Protein AF-A0A419IYJ6-F1 (afdb_monomer_lite)

Secondary structure (DSSP, 8-state):
-HHHHHHHHHH-TTHHHHHHHHHHHHHHHHHHHHHHHHHHHHHHHS-----HHHHHHHHHHHHHHHHHHHHHHHH-

Sequence (76 aa):
MPAFIDLFNTFFPYGFLKLMVVIIALLYVLFAAVIVRQEELMGRVVEIPFSPVLRTVVIAHLVIALVVLIASLFLL

Foldseek 3Di:
DVVVVVVCCVVQVVPVVLVVVLVVLVVVLVVLVVVLVVLVVCCVPVVPPPDPVVNVVSVVSSVVSVVVSVCSVPVD

pLDDT: mean 86.48, std 12.35, range [59.41, 98.56]

Structure (mmCIF, N/CA/C/O backbone):
data_AF-A0A419IYJ6-F1
#
_entry.id   AF-A0A419IYJ6-F1
#
loop_
_atom_site.group_PDB
_atom_site.id
_atom_site.type_symbol
_atom_site.label_atom_id
_atom_site.label_alt_id
_atom_site.label_comp_id
_atom_site.label_asym_id
_atom_site.label_entity_id
_atom_site.label_seq_id
_atom_site.pdbx_PDB_ins_code
_atom_site.Cartn_x
_atom_site.Cartn_y
_atom_site.Cartn_z
_atom_site.occupancy
_atom_site.B_iso_or_equiv
_atom_site.auth_seq_id
_atom_site.auth_comp_id
_atom_site.auth_asym_id
_atom_site.auth_atom_id
_atom_site.pdbx_PDB_model_num
ATOM 1 N N . MET A 1 1 ? 32.667 6.966 -19.014 1.00 59.41 1 MET A N 1
ATOM 2 C CA . MET A 1 1 ? 31.382 7.555 -18.577 1.00 59.41 1 MET A CA 1
ATOM 3 C C . MET A 1 1 ? 30.168 7.144 -19.420 1.00 59.41 1 MET A C 1
ATOM 5 O O . MET A 1 1 ? 29.179 6.817 -18.778 1.00 59.41 1 MET A O 1
ATOM 9 N N . PRO A 1 2 ? 30.197 7.072 -20.772 1.00 67.75 2 PRO A N 1
ATOM 10 C CA . PRO A 1 2 ? 29.005 6.679 -21.546 1.00 67.75 2 PRO A CA 1
ATOM 11 C C . PRO A 1 2 ? 28.543 5.239 -21.261 1.00 67.75 2 PRO A C 1
ATOM 13 O O . PRO A 1 2 ? 27.383 5.031 -20.951 1.00 67.75 2 PRO A O 1
ATOM 16 N N . ALA A 1 3 ? 29.466 4.276 -21.157 1.00 72.44 3 ALA A N 1
ATOM 17 C CA . ALA A 1 3 ? 29.119 2.869 -20.917 1.00 72.44 3 ALA A CA 1
ATOM 18 C C . ALA A 1 3 ? 28.347 2.590 -19.608 1.00 72.44 3 ALA A C 1
ATOM 20 O O . ALA A 1 3 ? 27.557 1.658 -19.565 1.00 72.44 3 ALA A O 1
ATOM 21 N N . PHE A 1 4 ? 28.547 3.376 -18.541 1.00 69.19 4 PHE A N 1
ATOM 22 C CA . PHE A 1 4 ? 27.798 3.206 -17.284 1.00 69.19 4 PHE A CA 1
ATOM 23 C C . PHE A 1 4 ? 26.366 3.735 -17.406 1.00 69.19 4 PHE A C 1
ATOM 25 O O . PHE A 1 4 ? 25.428 3.109 -16.922 1.00 69.19 4 PHE A O 1
ATOM 32 N N . ILE A 1 5 ? 26.207 4.873 -18.084 1.00 67.56 5 ILE A N 1
ATOM 33 C CA . ILE A 1 5 ? 24.907 5.484 -18.368 1.00 67.56 5 ILE A CA 1
ATOM 34 C C . ILE A 1 5 ? 24.121 4.592 -19.334 1.00 67.56 5 ILE A C 1
ATOM 36 O O . ILE A 1 5 ? 22.944 4.338 -19.101 1.00 67.56 5 ILE A O 1
ATOM 40 N N . ASP A 1 6 ? 24.781 4.038 -20.350 1.00 68.44 6 ASP A N 1
ATOM 41 C CA . ASP A 1 6 ? 24.173 3.109 -21.303 1.00 68.44 6 ASP A CA 1
ATOM 42 C C . ASP A 1 6 ? 23.786 1.785 -20.635 1.00 68.44 6 ASP A C 1
ATOM 44 O O . ASP A 1 6 ? 22.682 1.295 -20.859 1.00 68.44 6 ASP A O 1
ATOM 48 N N . LEU A 1 7 ? 24.625 1.236 -19.747 1.00 67.25 7 LEU A N 1
ATOM 49 C CA . LEU A 1 7 ? 24.297 0.040 -18.963 1.00 67.25 7 LEU A CA 1
ATOM 50 C C . LEU A 1 7 ? 23.081 0.287 -18.060 1.00 67.25 7 LEU A C 1
ATOM 52 O O . LEU A 1 7 ? 22.148 -0.513 -18.034 1.00 67.25 7 LEU A O 1
ATOM 56 N N . PHE A 1 8 ? 23.062 1.422 -17.359 1.00 64.75 8 PHE A N 1
ATOM 57 C CA . PHE A 1 8 ? 21.949 1.815 -16.501 1.00 64.75 8 PHE A CA 1
ATOM 58 C C . PHE A 1 8 ? 20.655 2.005 -17.303 1.00 64.75 8 PHE A C 1
ATOM 60 O O . PHE A 1 8 ? 19.625 1.460 -16.926 1.00 64.75 8 PHE A O 1
ATOM 67 N N . ASN A 1 9 ? 20.711 2.684 -18.450 1.00 68.81 9 ASN A N 1
ATOM 68 C CA . ASN A 1 9 ? 19.566 2.865 -19.347 1.00 68.81 9 ASN A CA 1
ATOM 69 C C . ASN A 1 9 ? 19.127 1.561 -20.039 1.00 68.81 9 ASN A C 1
ATOM 71 O O . ASN A 1 9 ? 17.963 1.440 -20.408 1.00 68.81 9 ASN A O 1
ATOM 75 N N . THR A 1 10 ? 20.025 0.584 -20.201 1.00 66.69 10 THR A N 1
ATOM 76 C CA . THR A 1 10 ? 19.712 -0.737 -20.778 1.00 66.69 10 THR A CA 1
ATOM 77 C C . THR A 1 10 ? 18.930 -1.607 -19.796 1.00 66.69 10 THR A C 1
ATOM 79 O O . THR A 1 10 ? 17.971 -2.266 -20.188 1.00 66.69 10 THR A O 1
ATOM 82 N N . PHE A 1 11 ? 19.302 -1.593 -18.512 1.00 62.12 11 PHE A N 1
ATOM 83 C CA . PHE A 1 11 ? 18.566 -2.319 -17.465 1.00 62.12 11 PHE A CA 1
ATOM 84 C C . PHE A 1 11 ? 17.369 -1.540 -16.916 1.00 62.12 11 PHE A C 1
ATOM 86 O O . PHE A 1 11 ? 16.448 -2.128 -16.352 1.00 62.12 11 PHE A O 1
ATOM 93 N N . PHE A 1 12 ? 17.376 -0.221 -17.091 1.00 61.84 12 PHE A N 1
ATOM 94 C CA . PHE A 1 12 ? 16.333 0.676 -16.635 1.00 61.84 12 PHE A CA 1
ATOM 95 C C . PHE A 1 12 ? 15.986 1.713 -17.718 1.00 61.84 12 PHE A C 1
ATOM 97 O O . PHE A 1 12 ? 16.254 2.909 -17.544 1.00 61.84 12 PHE A O 1
ATOM 104 N N . PRO A 1 13 ? 15.371 1.304 -18.842 1.00 62.19 13 PRO A N 1
ATOM 105 C CA . PRO A 1 13 ? 14.782 2.262 -19.770 1.00 62.19 13 PRO A CA 1
ATOM 106 C C . PRO A 1 13 ? 13.686 3.026 -19.016 1.00 62.19 13 PRO A C 1
ATOM 108 O O . PRO A 1 13 ? 12.824 2.420 -18.387 1.00 62.19 13 PRO A O 1
ATOM 111 N N . TYR A 1 14 ? 13.761 4.359 -18.986 1.00 65.31 14 TYR A N 1
ATOM 112 C CA . TYR A 1 14 ? 12.943 5.199 -18.089 1.00 65.31 14 TYR A CA 1
ATOM 113 C C . TYR A 1 14 ? 13.156 4.920 -16.587 1.00 65.31 14 TYR A C 1
ATOM 115 O O . TYR A 1 14 ? 12.273 5.170 -15.766 1.00 65.31 14 TYR A O 1
ATOM 123 N N . GLY A 1 15 ? 14.342 4.449 -16.198 1.00 72.19 15 GLY A N 1
ATOM 124 C CA . GLY A 1 15 ? 14.671 4.002 -14.843 1.00 72.19 15 GLY A CA 1
ATOM 125 C C . GLY A 1 15 ? 14.369 4.969 -13.721 1.00 72.19 15 GLY A C 1
ATOM 126 O O . GLY A 1 15 ? 13.930 4.560 -12.650 1.00 72.19 15 GLY A O 1
ATOM 127 N N . PHE A 1 16 ? 14.549 6.258 -13.987 1.00 75.25 16 PHE A N 1
ATOM 128 C CA . PHE A 1 16 ? 14.165 7.305 -13.054 1.00 75.25 16 PHE A CA 1
ATOM 129 C C . PHE A 1 16 ? 12.648 7.312 -12.791 1.00 75.25 16 PHE A C 1
ATOM 131 O O . PHE A 1 16 ? 12.230 7.360 -11.638 1.00 75.25 16 PHE A O 1
ATOM 138 N N . LEU A 1 17 ? 11.820 7.192 -13.835 1.00 81.44 17 LEU A N 1
ATOM 139 C CA . LEU A 1 17 ? 10.361 7.128 -13.710 1.00 81.44 17 LEU A CA 1
ATOM 140 C C . LEU A 1 17 ? 9.922 5.849 -12.987 1.00 81.44 17 LEU A C 1
ATOM 142 O O . LEU A 1 17 ? 9.118 5.924 -12.060 1.00 81.44 17 LEU A O 1
ATOM 146 N N . LYS A 1 18 ? 10.495 4.695 -13.355 1.00 83.12 18 LYS A N 1
ATOM 147 C CA . LYS A 1 18 ? 10.249 3.417 -12.667 1.00 83.12 18 LYS A CA 1
ATOM 148 C C . LYS A 1 18 ? 10.567 3.521 -11.175 1.00 83.12 18 LYS A C 1
ATOM 150 O O . LYS A 1 18 ? 9.739 3.165 -10.341 1.00 83.12 18 LYS A O 1
ATOM 155 N N . LEU A 1 19 ? 11.739 4.060 -10.837 1.00 86.25 19 LEU A N 1
ATOM 156 C CA . LEU A 1 19 ? 12.166 4.256 -9.454 1.00 86.25 19 LEU A CA 1
ATOM 157 C C . LEU A 1 19 ? 11.194 5.160 -8.685 1.00 86.25 19 LEU A C 1
ATOM 159 O O . LEU A 1 19 ? 10.817 4.823 -7.566 1.00 86.25 19 LEU A O 1
ATOM 163 N N . MET A 1 20 ? 10.750 6.271 -9.283 1.00 89.88 20 MET A N 1
ATOM 164 C CA . MET A 1 20 ? 9.757 7.155 -8.661 1.00 89.88 20 MET A CA 1
ATOM 165 C C . MET A 1 20 ? 8.434 6.430 -8.387 1.00 89.88 20 MET A C 1
ATOM 167 O O . MET A 1 20 ? 7.892 6.560 -7.290 1.00 89.88 20 MET A O 1
ATOM 171 N N . VAL A 1 21 ? 7.934 5.629 -9.334 1.00 91.69 21 VAL A N 1
ATOM 172 C CA . VAL A 1 21 ? 6.692 4.858 -9.145 1.00 91.69 21 VAL A CA 1
ATOM 173 C C . VAL A 1 21 ? 6.841 3.824 -8.030 1.00 91.69 21 VAL A C 1
ATOM 175 O O . VAL A 1 21 ? 5.966 3.733 -7.170 1.00 91.69 21 VAL A O 1
ATOM 178 N N . VAL A 1 22 ? 7.960 3.095 -7.987 1.00 93.06 22 VAL A N 1
ATOM 179 C CA . VAL A 1 22 ? 8.239 2.118 -6.920 1.00 93.06 22 VAL A CA 1
ATOM 180 C C . VAL A 1 22 ? 8.327 2.801 -5.552 1.00 93.06 22 VAL A C 1
ATOM 182 O O . VAL A 1 22 ? 7.761 2.301 -4.581 1.00 93.06 22 VAL A O 1
ATOM 185 N N . ILE A 1 23 ? 8.977 3.966 -5.462 1.00 95.06 23 ILE A N 1
ATOM 186 C CA . ILE A 1 23 ? 9.048 4.746 -4.217 1.00 95.06 23 ILE A CA 1
ATOM 187 C C . ILE A 1 23 ? 7.648 5.186 -3.772 1.00 95.06 23 ILE A C 1
ATOM 189 O O . ILE A 1 23 ? 7.305 5.027 -2.601 1.00 95.06 23 ILE A O 1
ATOM 193 N N . ILE A 1 24 ? 6.818 5.693 -4.687 1.00 96.25 24 ILE A N 1
ATOM 194 C CA . ILE A 1 24 ? 5.436 6.086 -4.373 1.00 96.25 24 ILE A CA 1
ATOM 195 C C . ILE A 1 24 ? 4.621 4.874 -3.903 1.00 96.25 24 ILE A C 1
ATOM 197 O O . ILE A 1 24 ? 3.917 4.972 -2.898 1.00 96.25 24 ILE A O 1
ATOM 201 N N . ALA A 1 25 ? 4.743 3.726 -4.572 1.00 96.75 25 ALA A N 1
ATOM 202 C CA . ALA A 1 25 ? 4.065 2.494 -4.172 1.00 96.75 25 ALA A CA 1
ATOM 203 C C . ALA A 1 25 ? 4.508 2.025 -2.776 1.00 96.75 25 ALA A C 1
ATOM 205 O O . ALA A 1 25 ? 3.673 1.629 -1.963 1.00 96.75 25 ALA A O 1
ATOM 206 N N . LEU A 1 26 ? 5.801 2.134 -2.457 1.00 97.50 26 LEU A N 1
ATOM 207 C CA . LEU A 1 26 ? 6.330 1.816 -1.132 1.00 97.50 26 LEU A CA 1
ATOM 208 C C . LEU A 1 26 ? 5.749 2.741 -0.053 1.00 97.50 26 LEU A C 1
ATOM 210 O O . LEU A 1 26 ? 5.279 2.264 0.980 1.00 97.50 26 LEU A O 1
ATOM 214 N N . LEU A 1 27 ? 5.739 4.055 -0.300 1.00 98.31 27 LEU A N 1
ATOM 215 C CA . LEU A 1 27 ? 5.125 5.029 0.608 1.00 98.31 27 LEU A CA 1
ATOM 216 C C . LEU A 1 27 ? 3.629 4.749 0.802 1.00 98.31 27 LEU A C 1
ATOM 218 O O . LEU A 1 27 ? 3.120 4.865 1.916 1.00 98.31 27 LEU A O 1
ATOM 222 N N . TYR A 1 28 ? 2.935 4.326 -0.255 1.00 98.00 28 TYR A N 1
ATOM 223 C CA . TYR A 1 28 ? 1.524 3.960 -0.188 1.00 98.00 28 TYR A CA 1
ATOM 224 C C . TYR A 1 28 ? 1.278 2.705 0.660 1.00 98.00 28 TYR A C 1
ATOM 226 O O . TYR A 1 28 ? 0.348 2.680 1.465 1.00 98.00 28 TYR A O 1
ATOM 234 N N . VAL A 1 29 ? 2.132 1.682 0.549 1.00 98.56 29 VAL A N 1
ATOM 235 C CA . VAL A 1 29 ? 2.074 0.494 1.422 1.00 98.56 29 VAL A CA 1
ATOM 236 C C . VAL A 1 29 ? 2.273 0.880 2.888 1.00 98.56 29 VAL A C 1
ATOM 238 O O . VAL A 1 29 ? 1.522 0.418 3.748 1.00 98.56 29 VAL A O 1
ATOM 241 N N . LEU A 1 30 ? 3.242 1.755 3.182 1.00 98.44 30 LEU A N 1
ATOM 242 C CA . LEU A 1 30 ? 3.458 2.261 4.542 1.00 98.44 30 LEU A CA 1
ATOM 243 C C . LEU A 1 30 ? 2.226 3.007 5.061 1.00 98.44 30 LEU A C 1
ATOM 245 O O . LEU A 1 30 ? 1.798 2.770 6.190 1.00 98.44 30 LEU A O 1
ATOM 249 N N . PHE A 1 31 ? 1.620 3.855 4.230 1.00 98.25 31 PHE A N 1
ATOM 250 C CA . PHE A 1 31 ? 0.367 4.527 4.560 1.00 98.25 31 PHE A CA 1
ATOM 251 C C . PHE A 1 31 ? -0.755 3.521 4.864 1.00 98.25 31 PHE A C 1
ATOM 253 O O . PHE A 1 31 ? -1.383 3.614 5.917 1.00 98.25 31 PHE A O 1
ATOM 260 N N . ALA A 1 32 ? -0.966 2.514 4.013 1.00 98.25 32 ALA A N 1
ATOM 261 C CA . ALA A 1 32 ? -1.983 1.485 4.238 1.00 98.25 32 ALA A CA 1
ATOM 262 C C . ALA A 1 32 ? -1.745 0.704 5.546 1.00 98.25 32 ALA A C 1
ATOM 264 O O . ALA A 1 32 ? -2.689 0.433 6.290 1.00 98.25 32 ALA A O 1
ATOM 265 N N . ALA A 1 33 ? -0.486 0.401 5.876 1.00 98.31 33 ALA A N 1
ATOM 266 C CA . ALA A 1 33 ? -0.122 -0.243 7.138 1.00 98.31 33 ALA A CA 1
ATOM 267 C C . ALA A 1 33 ? -0.414 0.655 8.352 1.00 98.31 33 ALA A C 1
ATOM 269 O O . ALA A 1 33 ? -0.921 0.179 9.372 1.00 98.31 33 ALA A O 1
ATOM 270 N N . VAL A 1 34 ? -0.161 1.964 8.236 1.00 98.31 34 VAL A N 1
ATOM 271 C CA . VAL A 1 34 ? -0.551 2.941 9.260 1.00 98.31 34 VAL A CA 1
ATOM 272 C C . VAL A 1 34 ? -2.067 2.9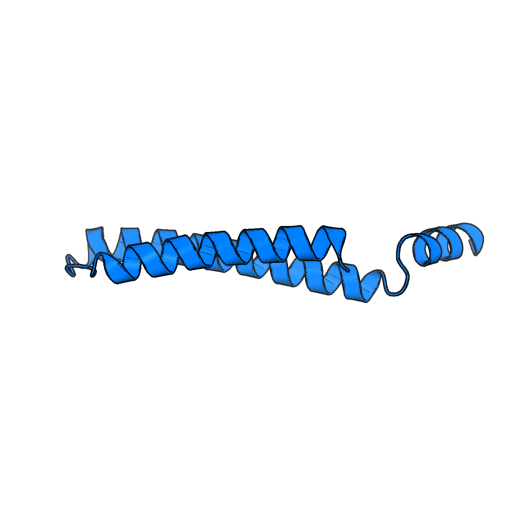43 9.448 1.00 98.31 34 VAL A C 1
ATOM 274 O O . VAL A 1 34 ? -2.511 2.933 10.591 1.00 98.31 34 VAL A O 1
ATOM 277 N N . ILE A 1 35 ? -2.869 2.878 8.381 1.00 97.19 35 ILE A N 1
ATOM 278 C CA . ILE A 1 35 ? -4.336 2.829 8.500 1.00 97.19 35 ILE A CA 1
ATOM 279 C C . ILE A 1 35 ? -4.811 1.571 9.244 1.00 97.19 35 ILE A C 1
ATOM 281 O O . ILE A 1 35 ? -5.669 1.695 10.117 1.00 97.19 35 ILE A O 1
ATOM 285 N N . VAL A 1 36 ? -4.224 0.392 8.988 1.00 96.69 36 VAL A N 1
ATOM 286 C CA . VAL A 1 36 ? -4.510 -0.829 9.779 1.00 96.69 36 VAL A CA 1
ATOM 287 C C . VAL A 1 36 ? -4.266 -0.577 11.266 1.00 96.69 36 VAL A C 1
ATOM 289 O O . VAL A 1 36 ? -5.103 -0.902 12.108 1.00 96.69 36 VAL A O 1
ATOM 292 N N . ARG A 1 37 ? -3.136 0.053 11.600 1.00 95.88 37 ARG A N 1
A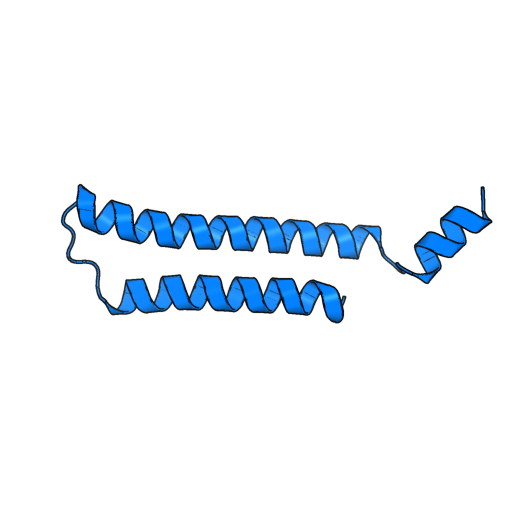TOM 293 C CA . ARG A 1 37 ? -2.802 0.383 12.988 1.00 95.88 37 ARG A CA 1
ATOM 294 C C . ARG A 1 37 ? -3.755 1.419 13.588 1.00 95.88 37 ARG A C 1
ATOM 296 O O . ARG A 1 37 ? -4.092 1.312 14.765 1.00 95.88 37 ARG A O 1
ATOM 303 N N . GLN A 1 38 ? -4.174 2.416 12.811 1.00 94.38 38 GLN A N 1
ATOM 304 C CA . GLN A 1 38 ? -5.108 3.443 13.272 1.00 94.38 38 GLN A CA 1
ATOM 305 C C . GLN A 1 38 ? -6.501 2.866 13.532 1.00 94.38 38 GLN A C 1
ATOM 307 O O . GLN A 1 38 ? -7.087 3.202 14.553 1.00 94.38 38 GLN A O 1
ATOM 312 N N . GLU A 1 39 ? -7.000 1.953 12.693 1.00 93.69 39 GLU A N 1
ATOM 313 C CA . GLU A 1 39 ? -8.268 1.249 12.948 1.00 93.69 39 GLU A CA 1
ATOM 314 C C . GLU A 1 39 ? -8.235 0.517 14.295 1.00 93.69 39 GLU A C 1
ATOM 316 O O . GLU A 1 39 ? -9.123 0.694 15.129 1.00 93.69 39 GLU A O 1
ATOM 321 N N . GLU A 1 40 ? -7.160 -0.232 14.556 1.00 91.94 40 GLU A N 1
ATOM 322 C CA . GLU A 1 40 ? -6.981 -0.950 15.818 1.00 91.94 40 GLU A CA 1
ATOM 323 C C . GLU A 1 40 ? -6.901 0.006 17.022 1.00 91.94 40 GLU A C 1
ATOM 325 O O . GLU A 1 40 ? -7.504 -0.252 18.068 1.00 91.94 40 GLU A O 1
ATOM 330 N N . LEU A 1 41 ? -6.158 1.110 16.891 1.00 92.75 41 LEU A N 1
ATOM 331 C CA . LEU A 1 41 ? -6.032 2.124 17.939 1.00 92.7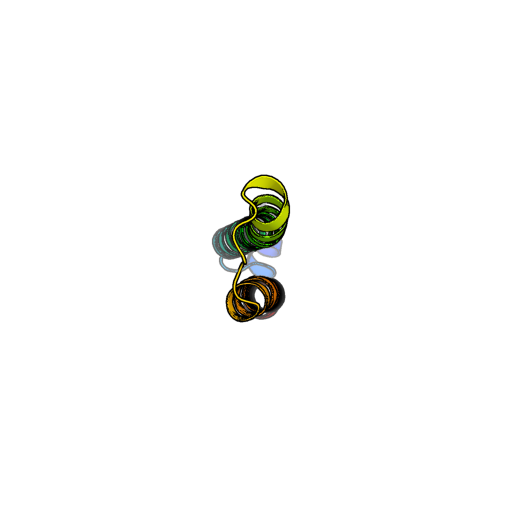5 41 LEU A CA 1
ATOM 332 C C . LEU A 1 41 ? -7.365 2.807 18.225 1.00 92.75 41 LEU A C 1
ATOM 334 O O . LEU A 1 41 ? -7.739 2.938 19.389 1.00 92.75 41 LEU A O 1
ATOM 338 N N . MET A 1 42 ? -8.098 3.204 17.187 1.00 90.75 42 MET A N 1
ATOM 339 C CA . MET A 1 42 ? -9.399 3.840 17.345 1.00 90.75 42 MET A CA 1
ATOM 340 C C . MET A 1 42 ? -10.387 2.900 18.039 1.00 90.75 42 MET A C 1
ATOM 342 O O . MET A 1 42 ? -11.119 3.349 18.919 1.00 90.75 42 MET A O 1
ATOM 346 N N . GLY A 1 43 ? -10.383 1.603 17.707 1.00 88.38 43 GLY A N 1
ATOM 347 C CA . GLY A 1 43 ? -11.265 0.629 18.357 1.00 88.38 43 GLY A CA 1
ATOM 348 C C . GLY A 1 43 ? -10.939 0.366 19.822 1.00 88.38 43 GLY A C 1
ATOM 349 O O . GLY A 1 43 ? -11.823 -0.017 20.580 1.00 88.38 43 GLY A O 1
ATOM 350 N N . ARG A 1 44 ? -9.694 0.607 20.243 1.00 87.62 44 ARG A N 1
ATOM 351 C CA . ARG A 1 44 ? -9.287 0.494 21.651 1.00 87.62 44 ARG A CA 1
ATOM 352 C C . ARG A 1 44 ? -9.486 1.777 22.448 1.00 87.62 44 ARG A C 1
ATOM 354 O O . ARG A 1 44 ? -9.813 1.697 23.621 1.00 87.62 44 ARG A O 1
ATOM 361 N N . VAL A 1 45 ? -9.226 2.936 21.845 1.00 87.44 45 VAL A N 1
ATOM 362 C CA . VAL A 1 45 ? -9.191 4.227 22.555 1.00 87.44 45 VAL A CA 1
ATOM 363 C C . VAL A 1 45 ? -10.547 4.915 22.555 1.00 87.44 45 VAL A C 1
ATOM 365 O O . VAL A 1 45 ? -10.939 5.492 23.560 1.00 87.44 45 VAL A O 1
ATOM 368 N N . VAL A 1 46 ? -11.250 4.889 21.423 1.00 81.25 46 VAL A N 1
ATOM 369 C CA . VAL A 1 46 ? -12.512 5.625 21.261 1.00 81.25 46 VAL A CA 1
ATOM 370 C C . VAL A 1 46 ? -13.713 4.741 21.620 1.00 81.25 46 VAL A C 1
ATOM 372 O O . VAL A 1 46 ? -14.842 5.213 21.586 1.00 81.25 46 VAL A O 1
ATOM 375 N N . GLU A 1 47 ? -13.477 3.457 21.934 1.00 74.69 47 GLU A N 1
ATOM 376 C CA . GLU A 1 47 ? -14.499 2.430 22.216 1.00 74.69 47 GLU A CA 1
ATOM 377 C C . GLU A 1 47 ? -15.629 2.387 21.171 1.00 74.69 47 GLU A C 1
ATOM 379 O O . GLU A 1 47 ? -16.726 1.888 21.419 1.00 74.69 47 GLU A O 1
ATOM 384 N N . ILE A 1 48 ? -15.364 2.899 19.965 1.00 71.44 48 ILE A N 1
ATOM 385 C CA . ILE A 1 48 ? -16.312 2.829 18.865 1.00 71.44 48 ILE A CA 1
ATOM 386 C C . ILE A 1 48 ? -16.359 1.360 18.457 1.00 71.44 48 ILE A C 1
ATOM 388 O O . ILE A 1 48 ? -15.305 0.794 18.144 1.00 71.44 48 ILE A O 1
ATOM 392 N N . PRO A 1 49 ? -17.545 0.726 18.428 1.00 66.44 49 PRO A N 1
ATOM 393 C CA . PRO A 1 49 ? -17.686 -0.608 17.876 1.00 66.44 49 PRO A CA 1
ATOM 394 C C . PRO A 1 49 ? -17.384 -0.523 16.380 1.00 66.44 49 PRO A C 1
ATOM 396 O O . PRO A 1 49 ? -18.254 -0.231 15.558 1.00 66.44 49 PRO A O 1
ATOM 399 N N . PHE A 1 50 ? -16.117 -0.715 16.018 1.00 69.38 50 PHE A N 1
ATOM 400 C CA . PHE A 1 50 ? -15.720 -0.733 14.625 1.00 69.38 50 PHE A CA 1
ATOM 401 C C . PHE A 1 50 ? -16.369 -1.928 13.955 1.00 69.38 50 PHE A C 1
ATOM 403 O O . PHE A 1 50 ? -16.278 -3.064 14.425 1.00 69.38 50 PHE A O 1
ATOM 410 N N . SER A 1 51 ? -17.054 -1.646 12.848 1.00 83.19 51 SER A N 1
ATOM 411 C CA . SER A 1 51 ? -17.678 -2.683 12.047 1.00 83.19 51 SER A CA 1
ATOM 412 C C . SER A 1 51 ? -16.608 -3.703 11.643 1.00 83.19 51 SER A C 1
ATOM 414 O O . SER A 1 51 ? -15.595 -3.302 11.064 1.00 83.19 51 SER A O 1
ATOM 416 N N . PRO A 1 52 ? -16.824 -5.011 11.876 1.00 86.94 52 PRO A N 1
ATOM 417 C CA . PRO A 1 52 ? -15.938 -6.064 11.379 1.00 86.94 52 PRO A CA 1
ATOM 418 C C . PRO A 1 52 ? -15.642 -5.924 9.880 1.00 86.94 52 PRO A C 1
ATOM 420 O O . PRO A 1 52 ? -14.543 -6.238 9.431 1.00 86.94 52 PRO A O 1
ATOM 423 N N . VAL A 1 53 ? -16.596 -5.366 9.123 1.00 91.12 53 VAL A N 1
ATOM 424 C CA . VAL A 1 53 ? -16.438 -5.038 7.703 1.00 91.12 53 VAL A CA 1
ATOM 425 C C . VAL A 1 53 ? -15.308 -4.035 7.483 1.00 91.12 53 VAL A C 1
ATOM 427 O O . VAL A 1 53 ? -14.496 -4.241 6.586 1.00 91.12 53 VAL A O 1
ATOM 430 N N . LEU A 1 54 ? -15.209 -2.978 8.298 1.00 90.81 54 LEU A N 1
ATOM 431 C CA . LEU A 1 54 ? -14.145 -1.984 8.151 1.00 90.81 54 LEU A CA 1
ATOM 432 C C . LEU A 1 54 ? -12.774 -2.624 8.370 1.00 90.81 54 LEU A C 1
ATOM 434 O O . LEU A 1 54 ? -11.875 -2.414 7.560 1.00 90.81 54 LEU A O 1
ATOM 438 N N . ARG A 1 55 ? -12.628 -3.464 9.400 1.00 92.38 55 ARG A N 1
ATOM 439 C CA . ARG A 1 55 ? -11.381 -4.199 9.637 1.00 92.38 55 ARG A CA 1
ATOM 440 C C . ARG A 1 55 ? -10.999 -5.065 8.438 1.00 92.38 55 ARG A C 1
ATOM 442 O O . ARG A 1 55 ? -9.851 -5.026 7.999 1.00 92.38 55 ARG A O 1
ATOM 449 N N . THR A 1 56 ? -11.952 -5.807 7.873 1.00 94.94 56 THR A N 1
ATOM 450 C CA . THR A 1 56 ? -11.713 -6.605 6.662 1.00 94.94 56 THR A CA 1
ATOM 451 C C . THR A 1 56 ? -11.286 -5.731 5.486 1.00 94.94 56 THR A C 1
ATOM 453 O O . THR A 1 56 ? -10.314 -6.066 4.812 1.00 94.94 56 THR A O 1
ATOM 456 N N . VAL A 1 57 ? -11.961 -4.601 5.257 1.00 96.50 57 VAL A N 1
ATOM 457 C CA . VAL A 1 57 ? -11.638 -3.668 4.167 1.00 96.50 57 VAL A CA 1
ATOM 458 C C . VAL A 1 57 ? -10.229 -3.102 4.323 1.00 96.50 57 VAL A C 1
ATOM 460 O O . VAL A 1 57 ? -9.469 -3.096 3.359 1.00 96.50 57 VAL A O 1
ATOM 463 N N . VAL A 1 58 ? -9.849 -2.672 5.525 1.00 96.19 58 VAL A N 1
ATOM 464 C CA . VAL A 1 58 ? -8.538 -2.061 5.781 1.00 96.19 58 VAL A CA 1
ATOM 465 C C . VAL A 1 58 ? -7.400 -3.083 5.632 1.00 96.19 58 VAL A C 1
ATOM 467 O O . VAL A 1 58 ? -6.371 -2.775 5.029 1.00 96.19 58 VAL A O 1
ATOM 470 N N . ILE A 1 59 ? -7.595 -4.325 6.088 1.00 97.50 59 ILE A N 1
ATOM 471 C CA . ILE A 1 59 ? -6.623 -5.411 5.876 1.00 97.50 59 ILE A CA 1
ATOM 472 C C . ILE A 1 59 ? -6.520 -5.767 4.388 1.00 97.50 59 ILE A C 1
ATOM 474 O O . IL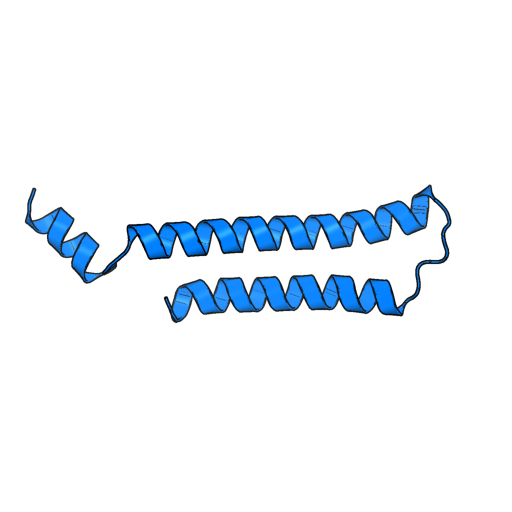E A 1 59 ? -5.414 -5.862 3.855 1.00 97.50 59 ILE A O 1
ATOM 478 N N . ALA A 1 60 ? -7.653 -5.933 3.699 1.00 98.19 60 ALA A N 1
ATOM 479 C CA . ALA A 1 60 ? -7.671 -6.230 2.268 1.00 98.19 60 ALA A CA 1
ATOM 480 C C . ALA A 1 60 ? -6.987 -5.120 1.458 1.00 98.19 60 ALA A C 1
ATOM 482 O O . ALA A 1 60 ? -6.238 -5.405 0.526 1.00 98.19 60 ALA A O 1
ATOM 483 N N . HIS A 1 61 ? -7.183 -3.862 1.853 1.00 98.19 61 HIS A N 1
ATOM 484 C CA . HIS A 1 61 ? -6.528 -2.715 1.240 1.00 98.19 61 HIS A CA 1
ATOM 485 C C . HIS A 1 61 ? -4.998 -2.786 1.358 1.00 98.19 61 HIS A C 1
ATOM 487 O O . HIS A 1 61 ? -4.308 -2.610 0.353 1.00 98.19 61 HIS A O 1
ATOM 493 N N . LEU A 1 62 ? -4.459 -3.123 2.538 1.00 98.31 62 LEU A N 1
ATOM 494 C CA . LEU A 1 62 ? -3.018 -3.344 2.714 1.00 98.31 62 LEU A CA 1
ATOM 495 C C . LEU A 1 62 ? -2.502 -4.498 1.838 1.00 98.31 62 LEU A C 1
ATOM 497 O O . LEU A 1 62 ? -1.453 -4.368 1.206 1.00 98.31 62 LEU A O 1
ATOM 501 N N . VAL A 1 63 ? -3.238 -5.611 1.761 1.00 98.56 63 VAL A N 1
ATOM 502 C CA . VAL A 1 63 ? -2.861 -6.754 0.911 1.00 98.56 63 VAL A CA 1
ATOM 503 C C . VAL A 1 63 ? -2.808 -6.347 -0.562 1.00 98.56 63 VAL A C 1
ATOM 505 O O . VAL A 1 63 ? -1.833 -6.652 -1.245 1.00 98.56 63 VAL A O 1
ATOM 508 N N . ILE A 1 64 ? -3.808 -5.611 -1.050 1.00 98.31 64 ILE A N 1
ATOM 509 C CA . ILE A 1 64 ? -3.829 -5.105 -2.429 1.00 98.31 64 ILE A CA 1
ATOM 510 C C . ILE A 1 64 ? -2.653 -4.153 -2.674 1.00 98.31 64 ILE A C 1
ATOM 512 O O . ILE A 1 64 ? -1.983 -4.277 -3.697 1.00 98.31 64 ILE A O 1
ATOM 516 N N . ALA A 1 65 ? -2.352 -3.249 -1.739 1.00 98.25 65 ALA A N 1
ATOM 517 C CA . ALA A 1 65 ? -1.206 -2.347 -1.855 1.00 98.25 65 ALA A CA 1
ATOM 518 C C . ALA A 1 65 ? 0.124 -3.117 -1.971 1.00 98.25 65 ALA A C 1
ATOM 520 O O . ALA A 1 65 ? 0.960 -2.777 -2.809 1.00 98.25 65 ALA A O 1
ATOM 521 N N . LEU A 1 66 ? 0.304 -4.190 -1.190 1.00 98.38 66 LEU A N 1
ATOM 522 C CA . LEU A 1 66 ? 1.472 -5.074 -1.293 1.00 98.38 66 LEU A CA 1
ATOM 523 C C . LEU A 1 66 ? 1.539 -5.782 -2.650 1.00 98.38 66 LEU A C 1
ATOM 525 O O . LEU A 1 66 ? 2.608 -5.837 -3.255 1.00 98.38 66 LEU A O 1
ATOM 529 N N . VAL A 1 67 ? 0.409 -6.284 -3.155 1.00 97.94 67 VAL A N 1
ATOM 530 C CA . VAL A 1 67 ? 0.335 -6.902 -4.489 1.00 97.94 67 VAL A CA 1
ATOM 531 C C . VAL A 1 67 ? 0.721 -5.898 -5.576 1.00 97.94 67 VAL A C 1
ATOM 533 O O . VAL A 1 67 ? 1.496 -6.243 -6.464 1.00 97.94 67 VAL A O 1
ATOM 536 N N . VAL A 1 68 ? 0.244 -4.653 -5.490 1.00 96.31 68 VAL A N 1
ATOM 537 C CA . VAL A 1 68 ? 0.5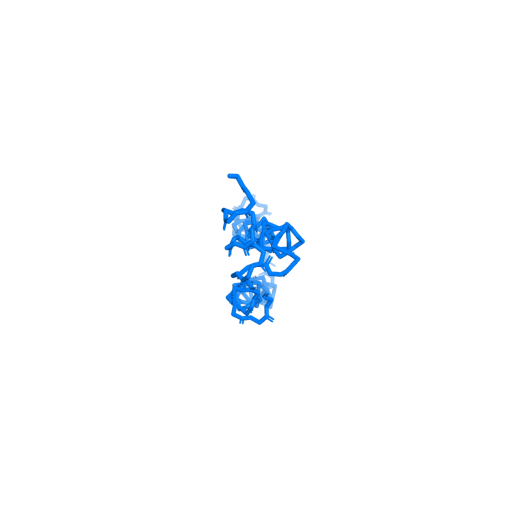99 -3.584 -6.438 1.00 96.31 68 VAL A CA 1
ATOM 538 C C . VAL A 1 68 ? 2.085 -3.239 -6.357 1.00 96.31 68 VAL A C 1
ATOM 540 O O . VAL A 1 68 ? 2.723 -3.105 -7.399 1.00 96.31 68 VAL A O 1
ATOM 543 N N . LEU A 1 69 ? 2.666 -3.150 -5.156 1.00 95.81 69 LEU A N 1
ATOM 544 C CA . LEU A 1 69 ? 4.106 -2.934 -4.993 1.00 95.81 69 LEU A CA 1
ATOM 545 C C . LEU A 1 69 ? 4.907 -4.064 -5.650 1.00 95.81 69 LEU A C 1
ATOM 547 O O . LEU A 1 69 ? 5.810 -3.793 -6.436 1.00 95.81 69 LEU A O 1
ATOM 551 N N . ILE A 1 70 ? 4.546 -5.321 -5.393 1.00 95.38 70 ILE A N 1
ATOM 552 C CA . ILE A 1 70 ? 5.205 -6.481 -6.004 1.00 95.38 70 ILE A CA 1
ATOM 553 C C . ILE A 1 70 ? 5.059 -6.428 -7.529 1.00 95.38 70 ILE A C 1
ATOM 555 O O . ILE A 1 70 ? 6.054 -6.536 -8.242 1.00 95.38 70 ILE A O 1
ATOM 559 N N . ALA A 1 71 ? 3.850 -6.186 -8.039 1.00 92.88 71 ALA A N 1
ATOM 560 C CA . ALA A 1 71 ? 3.604 -6.046 -9.471 1.00 92.88 71 ALA A CA 1
ATOM 561 C C . ALA A 1 71 ? 4.439 -4.911 -10.089 1.00 92.88 71 ALA A C 1
ATOM 563 O O . ALA A 1 71 ? 4.986 -5.085 -11.175 1.00 92.88 71 ALA A O 1
ATOM 564 N N . SER A 1 72 ? 4.610 -3.787 -9.385 1.00 90.38 72 SER A N 1
ATOM 565 C CA . SER A 1 72 ? 5.425 -2.655 -9.844 1.00 90.38 72 SER A CA 1
ATOM 566 C C . SER A 1 72 ? 6.918 -2.980 -9.959 1.00 90.38 72 SER A C 1
ATOM 568 O O . SER A 1 72 ? 7.613 -2.353 -10.748 1.00 90.38 72 SER A O 1
ATOM 570 N N . LEU A 1 73 ? 7.421 -3.975 -9.218 1.00 87.69 73 LEU A N 1
ATOM 571 C CA . LEU A 1 73 ? 8.813 -4.422 -9.334 1.00 87.69 73 LEU A CA 1
ATOM 572 C C . LEU A 1 73 ? 9.048 -5.291 -10.578 1.00 87.69 73 LEU A C 1
ATOM 574 O O . LEU A 1 73 ? 10.164 -5.309 -11.097 1.00 87.69 73 LEU A O 1
ATOM 578 N N . PHE A 1 74 ? 8.018 -6.013 -11.035 1.00 87.00 74 PHE A N 1
ATOM 579 C CA . PHE A 1 74 ? 8.117 -6.968 -12.143 1.00 87.00 74 PHE A CA 1
ATOM 580 C C . PHE A 1 74 ? 7.623 -6.425 -13.490 1.00 87.00 74 PHE A C 1
ATOM 582 O O . PHE A 1 74 ? 8.133 -6.850 -14.523 1.00 87.00 74 PHE A O 1
ATOM 589 N N . LEU A 1 75 ? 6.599 -5.563 -13.490 1.00 84.75 75 LEU A N 1
ATOM 590 C CA . LEU A 1 75 ? 5.889 -5.138 -14.707 1.00 84.75 75 LEU A CA 1
ATOM 591 C C . LEU A 1 75 ? 6.293 -3.753 -15.225 1.00 84.75 75 LEU A C 1
ATOM 593 O O . LEU A 1 75 ? 6.122 -3.484 -16.412 1.00 84.75 75 LEU A O 1
ATOM 597 N N . LEU A 1 76 ? 6.785 -2.877 -14.347 1.00 77.81 76 LEU A N 1
ATOM 598 C CA . LEU A 1 76 ? 7.499 -1.653 -14.728 1.00 77.81 76 LEU A CA 1
ATOM 599 C C . LEU A 1 76 ? 8.982 -1.982 -14.804 1.00 77.81 76 LEU A C 1
ATOM 601 O O . LEU A 1 76 ? 9.747 -1.274 -15.487 1.00 77.81 76 LEU A O 1
#

Radius of gyrati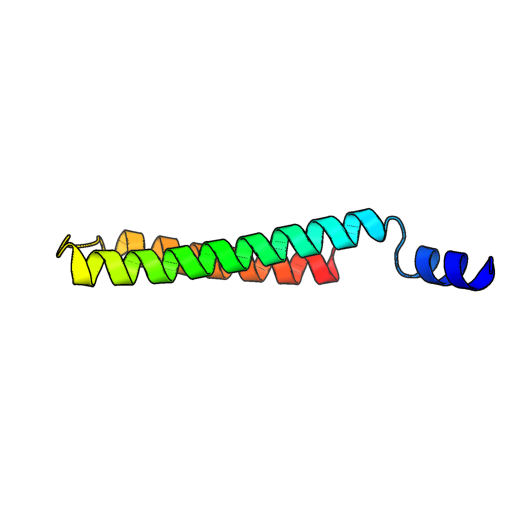on: 18.46 Å; chains: 1; bounding box: 49×14×44 Å